Protein AF-A0A935YF62-F1 (afdb_monomer_lite)

Secondary structure (DSSP, 8-state):
-PPP---HHHHHHHHHHHHHHHHHHHHHTT--HHHHHHHHHHHHHHHHHHHH-HHHHHHHHHHHHHHHHTTTTS------

Structure (mmCIF, N/CA/C/O backbone):
data_AF-A0A935YF62-F1
#
_entry.id   AF-A0A935YF62-F1
#
loop_
_atom_site.group_PDB
_atom_site.id
_atom_site.type_symbol
_atom_site.label_atom_id
_atom_site.label_alt_id
_atom_site.label_comp_id
_atom_site.label_asym_id
_atom_site.label_entity_id
_atom_site.label_seq_id
_atom_site.pdbx_PDB_ins_code
_atom_site.Cartn_x
_atom_site.Cartn_y
_atom_site.Cartn_z
_atom_site.occupancy
_atom_site.B_iso_or_equiv
_atom_site.auth_seq_id
_atom_site.auth_comp_id
_atom_site.auth_asym_id
_atom_site.auth_atom_id
_atom_site.pdbx_PDB_model_num
ATOM 1 N N . MET A 1 1 ? 15.173 22.906 5.592 1.00 35.50 1 MET A N 1
ATOM 2 C CA . MET A 1 1 ? 13.943 23.665 5.292 1.00 35.50 1 MET A CA 1
ATOM 3 C C . MET A 1 1 ? 12.900 22.648 4.869 1.00 35.50 1 MET A C 1
ATOM 5 O O . MET A 1 1 ? 13.093 22.028 3.833 1.00 35.50 1 MET A O 1
ATOM 9 N N . SER A 1 2 ? 11.892 22.384 5.700 1.00 47.56 2 SER A N 1
ATOM 10 C CA . SER A 1 2 ? 10.784 21.499 5.319 1.00 47.56 2 SER A CA 1
ATOM 11 C C . SER A 1 2 ? 9.874 22.262 4.365 1.00 47.56 2 SER A C 1
ATOM 13 O O . SER A 1 2 ? 9.510 23.401 4.659 1.00 47.56 2 SER A O 1
ATOM 15 N N . ALA A 1 3 ? 9.572 21.672 3.209 1.00 54.88 3 ALA A N 1
ATOM 16 C CA . ALA A 1 3 ? 8.609 22.224 2.265 1.00 54.88 3 ALA A CA 1
ATOM 17 C C . ALA A 1 3 ? 7.255 22.465 2.973 1.00 54.88 3 ALA A C 1
ATOM 19 O O . ALA A 1 3 ? 6.939 21.734 3.919 1.00 54.88 3 ALA A O 1
ATOM 20 N N . PRO A 1 4 ? 6.479 23.491 2.572 1.00 57.03 4 PRO A N 1
ATOM 21 C CA . PRO A 1 4 ? 5.153 23.734 3.139 1.00 57.03 4 PRO A CA 1
ATOM 22 C C . PRO A 1 4 ? 4.283 22.473 3.014 1.00 57.03 4 PRO A C 1
ATOM 24 O O . PRO A 1 4 ? 4.488 21.702 2.072 1.00 57.03 4 PRO A O 1
ATOM 27 N N . PRO A 1 5 ? 3.334 22.235 3.939 1.00 56.47 5 PRO A N 1
ATOM 28 C CA . PRO A 1 5 ? 2.458 21.081 3.838 1.00 56.47 5 PRO A CA 1
ATOM 29 C C . PRO A 1 5 ? 1.644 21.213 2.550 1.00 56.47 5 PRO A C 1
ATOM 31 O O . PRO A 1 5 ? 0.802 22.099 2.417 1.00 56.47 5 PRO A O 1
ATOM 34 N N . THR A 1 6 ? 1.947 20.352 1.584 1.00 68.62 6 THR A N 1
ATOM 35 C CA . THR A 1 6 ? 1.111 20.097 0.412 1.00 68.62 6 THR A CA 1
ATOM 36 C C . THR A 1 6 ? -0.304 19.773 0.890 1.00 68.62 6 THR A C 1
ATOM 38 O O . THR A 1 6 ? -0.463 19.177 1.958 1.00 68.62 6 THR A O 1
ATOM 41 N N . THR A 1 7 ? -1.338 20.178 0.150 1.00 80.06 7 THR A N 1
ATOM 42 C CA . THR A 1 7 ? -2.720 19.798 0.493 1.00 80.06 7 THR A CA 1
ATOM 43 C C . THR A 1 7 ? -2.849 18.269 0.553 1.00 80.06 7 THR A C 1
ATOM 45 O O . THR A 1 7 ? -2.022 17.564 -0.025 1.00 80.06 7 THR A O 1
ATOM 48 N N . ASP A 1 8 ? -3.861 17.724 1.236 1.00 81.50 8 ASP A N 1
ATOM 49 C CA . ASP A 1 8 ? -4.064 16.263 1.296 1.00 81.50 8 ASP A CA 1
ATOM 50 C C . ASP A 1 8 ? -4.102 15.624 -0.105 1.00 81.50 8 ASP A C 1
ATOM 52 O O . ASP A 1 8 ? -3.619 14.509 -0.303 1.00 81.50 8 ASP A O 1
ATOM 56 N N . GLU A 1 9 ? -4.644 16.344 -1.089 1.00 81.75 9 GLU A N 1
ATOM 57 C CA . GLU A 1 9 ? -4.664 15.937 -2.492 1.00 81.75 9 GLU A CA 1
ATOM 58 C C . GLU A 1 9 ? -3.260 15.944 -3.113 1.00 81.75 9 GLU A C 1
ATOM 60 O O . GLU A 1 9 ? -2.844 14.944 -3.702 1.00 81.75 9 GLU A O 1
ATOM 65 N N . ASP A 1 10 ? -2.491 17.018 -2.921 1.00 82.69 10 ASP A N 1
ATOM 66 C CA . ASP A 1 10 ? -1.121 17.114 -3.431 1.00 82.69 10 ASP A CA 1
ATOM 67 C C . ASP A 1 10 ? -0.191 16.074 -2.788 1.00 82.69 10 ASP A C 1
ATOM 69 O O . ASP A 1 10 ? 0.662 15.500 -3.463 1.00 82.69 10 ASP A O 1
ATOM 73 N N . GLN A 1 11 ? -0.367 15.791 -1.493 1.00 83.62 11 GLN A N 1
ATOM 74 C CA . GLN A 1 11 ? 0.374 14.737 -0.796 1.00 83.62 11 GLN A CA 1
ATOM 75 C C . GLN A 1 11 ? 0.074 13.368 -1.407 1.00 83.62 11 GLN A C 1
ATOM 77 O O . GLN A 1 11 ? 0.999 12.609 -1.694 1.00 83.62 11 GLN A O 1
ATOM 82 N N . ARG A 1 12 ? -1.207 13.061 -1.657 1.00 84.44 12 ARG A N 1
ATOM 83 C CA . ARG A 1 12 ? -1.605 11.806 -2.311 1.00 84.44 12 ARG A CA 1
ATOM 84 C C . ARG A 1 12 ? -1.004 11.706 -3.704 1.00 84.44 12 ARG A C 1
ATOM 86 O O . ARG A 1 12 ? -0.416 10.677 -4.026 1.00 84.44 12 ARG A O 1
ATOM 93 N N . LYS A 1 13 ? -1.111 12.766 -4.508 1.00 86.19 13 LYS A N 1
ATOM 94 C CA . LYS A 1 13 ? -0.561 12.803 -5.866 1.00 86.19 13 LYS A CA 1
ATOM 95 C C . LYS A 1 13 ? 0.950 12.571 -5.868 1.00 86.19 13 LYS A C 1
ATOM 97 O O . LYS A 1 13 ? 1.424 11.709 -6.602 1.00 86.19 13 LYS A O 1
ATOM 102 N N . LEU A 1 14 ? 1.684 13.267 -5.001 1.00 87.81 14 LEU A N 1
ATOM 103 C CA . LEU A 1 14 ? 3.128 13.094 -4.860 1.00 87.81 14 LEU A CA 1
ATOM 104 C C . LEU A 1 14 ? 3.488 11.660 -4.447 1.00 87.81 14 LEU A C 1
ATOM 106 O O . LEU A 1 14 ? 4.379 11.054 -5.039 1.00 87.81 14 LEU A O 1
ATOM 110 N N . CYS A 1 15 ? 2.775 11.085 -3.475 1.00 87.25 15 CYS A N 1
ATOM 111 C CA . CYS A 1 15 ? 2.976 9.693 -3.076 1.00 87.25 15 CYS A CA 1
ATOM 112 C C . CYS A 1 15 ? 2.728 8.720 -4.236 1.00 87.25 15 CYS A C 1
ATOM 114 O O . CYS A 1 15 ? 3.523 7.800 -4.422 1.00 87.25 15 CYS A O 1
ATOM 116 N N . PHE A 1 16 ? 1.678 8.930 -5.035 1.00 86.75 16 PHE A N 1
ATOM 117 C CA . PHE A 1 16 ? 1.404 8.112 -6.219 1.00 86.75 16 PHE A CA 1
ATOM 118 C C . PHE A 1 16 ? 2.514 8.217 -7.268 1.00 86.75 16 PHE A C 1
ATOM 120 O O . PHE A 1 16 ? 2.959 7.195 -7.785 1.00 86.75 16 PHE A O 1
ATOM 127 N N . GLU A 1 17 ? 2.996 9.423 -7.567 1.00 90.75 17 GLU A N 1
ATOM 128 C CA . GLU A 1 17 ? 4.094 9.633 -8.519 1.00 90.75 17 GLU A CA 1
ATOM 129 C C . GLU A 1 17 ? 5.381 8.936 -8.056 1.00 90.75 17 GLU A C 1
ATOM 131 O O . GLU A 1 17 ? 5.999 8.194 -8.822 1.00 90.75 17 GLU A O 1
ATOM 136 N N . MET A 1 18 ? 5.749 9.104 -6.782 1.00 89.81 18 MET A N 1
ATOM 137 C CA . MET A 1 18 ? 6.919 8.446 -6.193 1.00 89.81 18 MET A CA 1
ATOM 138 C C . MET A 1 18 ? 6.790 6.920 -6.204 1.00 89.81 18 MET A C 1
ATOM 140 O O . MET A 1 18 ? 7.752 6.215 -6.515 1.00 89.81 18 MET A O 1
ATOM 144 N N . PHE A 1 19 ? 5.606 6.402 -5.877 1.00 89.56 19 PHE A N 1
ATOM 145 C CA . PHE A 1 19 ? 5.344 4.967 -5.861 1.00 89.56 19 PHE A CA 1
ATOM 146 C C . PHE A 1 19 ? 5.416 4.362 -7.267 1.00 89.56 19 PHE A C 1
ATOM 148 O O . PHE A 1 19 ? 6.062 3.334 -7.455 1.00 89.56 19 PHE A O 1
ATOM 155 N N . ASN A 1 20 ? 4.845 5.032 -8.270 1.00 89.44 20 ASN A N 1
ATOM 156 C CA . ASN A 1 20 ? 4.923 4.596 -9.664 1.00 89.44 20 ASN A CA 1
ATOM 157 C C . ASN A 1 20 ? 6.368 4.584 -10.183 1.00 89.44 20 ASN A C 1
ATOM 159 O O . ASN A 1 20 ? 6.772 3.625 -10.839 1.00 89.44 20 ASN A O 1
ATOM 163 N N . ALA A 1 21 ? 7.169 5.599 -9.845 1.00 93.38 21 ALA A N 1
ATOM 164 C CA . ALA A 1 21 ? 8.583 5.637 -10.215 1.00 93.38 21 ALA A CA 1
ATOM 165 C C . ALA A 1 21 ? 9.378 4.481 -9.578 1.00 93.38 21 ALA A C 1
ATOM 167 O O . ALA A 1 21 ? 10.202 3.851 -10.243 1.00 93.38 21 ALA A O 1
ATOM 168 N N . PHE A 1 22 ? 9.104 4.165 -8.306 1.00 91.94 22 PHE A N 1
ATOM 169 C CA . PHE A 1 22 ? 9.682 3.000 -7.631 1.00 91.94 22 PHE A CA 1
ATOM 170 C C . PHE A 1 22 ? 9.306 1.685 -8.333 1.00 91.94 22 PHE A C 1
ATOM 172 O O . PHE A 1 22 ? 10.178 0.849 -8.572 1.00 91.94 22 PHE A O 1
ATOM 179 N N . TRP A 1 23 ? 8.033 1.515 -8.700 1.00 92.94 23 TRP A N 1
ATOM 180 C CA . TRP A 1 23 ? 7.561 0.330 -9.423 1.00 92.94 23 TRP A CA 1
ATOM 181 C C . TRP A 1 23 ? 8.252 0.162 -10.771 1.00 92.94 23 TRP A C 1
ATOM 183 O O . TRP A 1 23 ? 8.717 -0.930 -11.098 1.00 92.94 23 TRP A O 1
ATOM 193 N N . GLU A 1 24 ? 8.347 1.244 -11.540 1.00 93.50 24 GLU A N 1
ATOM 194 C CA . GLU A 1 24 ? 8.983 1.230 -12.851 1.00 93.50 24 GLU A CA 1
ATOM 195 C C . GLU A 1 24 ? 10.476 0.873 -12.755 1.00 93.50 24 GLU A C 1
AT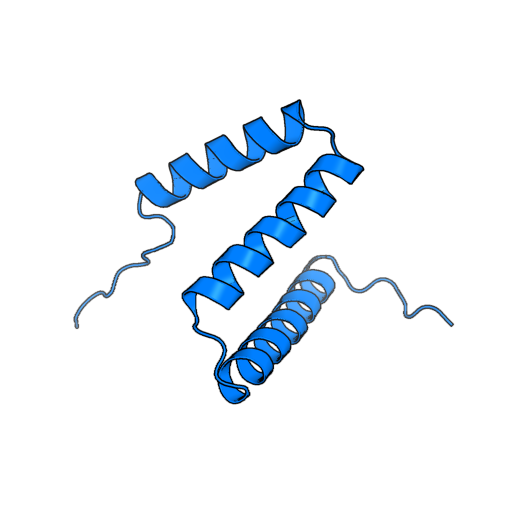OM 197 O O . GLU A 1 24 ? 10.965 0.044 -13.525 1.00 93.50 24 GLU A O 1
ATOM 202 N N . ASP A 1 25 ? 11.204 1.454 -11.797 1.00 94.81 25 ASP A N 1
ATOM 203 C CA . ASP A 1 25 ? 12.623 1.158 -11.572 1.00 94.81 25 ASP A CA 1
ATOM 204 C C . ASP A 1 25 ? 12.850 -0.299 -11.136 1.00 94.81 25 ASP A C 1
ATOM 206 O O . ASP A 1 25 ? 13.719 -0.986 -11.680 1.00 94.81 25 ASP A O 1
ATOM 210 N N . ALA A 1 26 ? 12.041 -0.808 -10.203 1.00 93.50 26 ALA A N 1
ATOM 211 C CA . ALA A 1 26 ? 12.130 -2.196 -9.756 1.00 93.50 26 ALA A CA 1
ATOM 212 C C . ALA A 1 2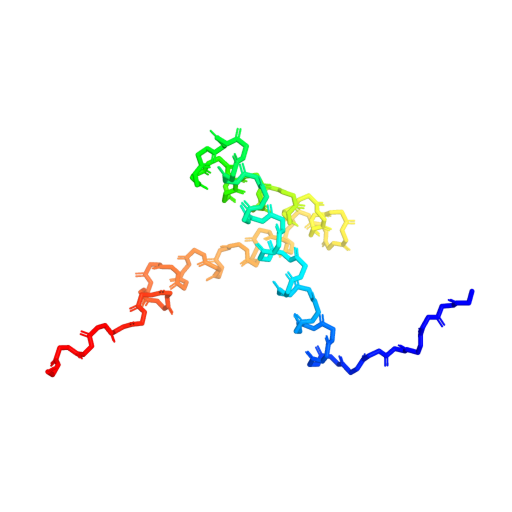6 ? 11.843 -3.182 -10.901 1.00 93.50 26 ALA A C 1
ATOM 214 O O . ALA A 1 26 ? 12.578 -4.157 -11.083 1.00 93.50 26 ALA A O 1
ATOM 215 N N . PHE A 1 27 ? 10.836 -2.894 -11.726 1.00 94.12 27 PHE A N 1
ATOM 216 C CA . PHE A 1 27 ? 10.519 -3.708 -12.896 1.00 94.12 27 PHE A CA 1
ATOM 217 C C . PHE A 1 27 ? 11.655 -3.698 -13.929 1.00 94.12 27 PHE A C 1
ATOM 219 O O . PHE A 1 27 ? 12.064 -4.756 -14.409 1.00 94.12 27 PHE A O 1
ATOM 226 N N . LYS A 1 28 ? 12.245 -2.528 -14.218 1.00 95.38 28 LYS A N 1
ATOM 227 C CA . LYS A 1 28 ? 13.412 -2.402 -15.117 1.00 95.38 28 LYS A CA 1
ATOM 228 C C . LYS A 1 28 ? 14.629 -3.194 -14.637 1.00 95.38 28 LYS A C 1
ATOM 230 O O . LYS A 1 28 ? 15.448 -3.607 -15.454 1.00 95.38 28 LYS A O 1
ATOM 235 N N . LYS A 1 29 ? 14.741 -3.438 -13.330 1.00 95.94 29 LYS A N 1
ATOM 236 C CA . LYS A 1 29 ? 15.786 -4.273 -12.715 1.00 95.94 29 LYS A CA 1
ATOM 237 C C . LYS A 1 29 ? 15.467 -5.773 -12.739 1.00 95.94 29 LYS A C 1
ATOM 239 O O . LYS A 1 29 ? 16.242 -6.563 -12.208 1.00 95.94 29 LYS A O 1
ATOM 244 N N . GLY A 1 30 ? 14.357 -6.172 -13.360 1.00 95.31 30 GLY A N 1
ATOM 245 C CA . GLY A 1 30 ? 13.946 -7.567 -13.504 1.00 95.31 30 GLY A CA 1
ATOM 246 C C . GLY A 1 30 ? 13.199 -8.128 -12.295 1.00 95.31 30 GLY A C 1
ATOM 247 O O . GLY A 1 30 ? 13.056 -9.345 -12.190 1.00 95.31 30 GLY A O 1
ATOM 248 N N . VAL A 1 31 ? 12.725 -7.277 -11.377 1.00 95.06 31 VAL A N 1
ATOM 249 C CA . VAL A 1 31 ? 11.900 -7.735 -10.253 1.00 95.06 31 VAL A CA 1
ATOM 250 C C . VAL A 1 31 ? 10.485 -8.039 -10.767 1.00 95.06 31 VAL A C 1
ATOM 252 O O . VAL A 1 31 ? 9.870 -7.170 -11.390 1.00 95.06 31 VAL A O 1
ATOM 255 N N . PRO A 1 32 ? 9.939 -9.244 -10.518 1.00 93.69 32 PRO A N 1
ATOM 256 C CA . PRO A 1 32 ? 8.577 -9.581 -10.922 1.00 93.69 32 PRO A CA 1
ATOM 257 C C . PRO A 1 32 ? 7.537 -8.655 -10.285 1.00 93.69 32 PRO A C 1
ATOM 259 O O . PRO A 1 32 ? 7.670 -8.270 -9.122 1.00 93.69 32 PRO A O 1
ATOM 262 N N . PHE A 1 33 ? 6.469 -8.356 -11.027 1.00 86.69 33 PHE A N 1
ATOM 263 C CA . PHE A 1 33 ? 5.377 -7.482 -10.579 1.00 86.69 33 PHE A CA 1
ATOM 264 C C . PHE A 1 33 ? 4.756 -7.964 -9.258 1.00 86.69 33 PHE A C 1
ATOM 266 O O . PHE A 1 33 ? 4.602 -7.174 -8.329 1.00 86.69 33 PHE A O 1
ATOM 273 N N . ASP A 1 34 ? 4.513 -9.272 -9.129 1.00 92.00 34 ASP A N 1
ATOM 274 C CA . ASP A 1 34 ? 3.975 -9.887 -7.908 1.00 92.00 34 ASP A CA 1
ATOM 275 C C . ASP A 1 34 ? 4.886 -9.664 -6.693 1.00 92.00 34 ASP A C 1
ATOM 277 O O . ASP A 1 34 ? 4.408 -9.409 -5.585 1.00 92.00 34 ASP A O 1
ATOM 281 N N . THR A 1 35 ? 6.208 -9.697 -6.895 1.00 93.25 35 THR A N 1
ATOM 282 C CA . THR A 1 35 ? 7.193 -9.428 -5.841 1.00 93.25 35 THR A CA 1
ATOM 283 C C . THR A 1 35 ? 7.142 -7.965 -5.407 1.00 93.25 35 THR A C 1
ATOM 285 O O . THR A 1 35 ? 7.115 -7.688 -4.208 1.00 93.25 35 THR A O 1
ATOM 288 N N . ILE A 1 36 ? 7.085 -7.024 -6.359 1.00 93.44 36 ILE A N 1
ATOM 289 C CA . ILE A 1 36 ? 6.979 -5.584 -6.066 1.00 93.44 36 ILE A CA 1
ATOM 290 C C . ILE A 1 36 ? 5.673 -5.298 -5.315 1.00 93.44 36 ILE A C 1
ATOM 292 O O . ILE A 1 36 ? 5.689 -4.615 -4.286 1.00 93.44 36 ILE A O 1
ATOM 296 N N . GLY A 1 37 ? 4.556 -5.862 -5.781 1.00 91.44 37 GLY A N 1
ATOM 297 C CA . GLY A 1 37 ? 3.243 -5.697 -5.162 1.00 91.44 37 GLY A CA 1
ATOM 298 C C . GLY A 1 37 ? 3.197 -6.246 -3.737 1.00 91.44 37 GLY A C 1
ATOM 299 O O . GLY A 1 37 ? 2.845 -5.521 -2.806 1.00 91.44 37 GLY A O 1
ATOM 300 N N . TH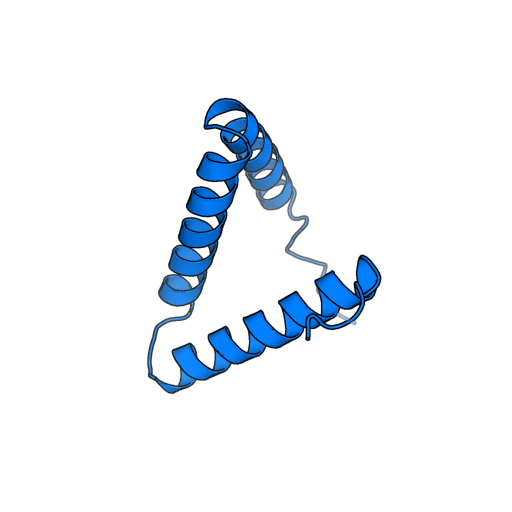R A 1 38 ? 3.642 -7.489 -3.538 1.00 92.31 38 THR A N 1
ATOM 301 C CA . THR A 1 38 ? 3.651 -8.143 -2.218 1.00 92.31 38 THR A CA 1
ATOM 302 C C . THR A 1 38 ? 4.535 -7.397 -1.219 1.00 92.31 38 THR A C 1
ATOM 304 O O . THR A 1 38 ? 4.144 -7.187 -0.066 1.00 92.31 38 THR A O 1
ATOM 307 N N . MET A 1 39 ? 5.713 -6.939 -1.654 1.00 93.19 39 MET A N 1
ATOM 308 C CA . MET A 1 39 ? 6.607 -6.143 -0.810 1.00 93.19 39 MET A CA 1
ATOM 309 C C . MET A 1 39 ? 6.007 -4.780 -0.465 1.00 93.19 39 MET A C 1
ATOM 311 O O . MET A 1 39 ? 6.117 -4.341 0.679 1.00 93.19 39 MET A O 1
ATOM 315 N N . SER A 1 40 ? 5.337 -4.131 -1.420 1.00 91.94 40 SER A N 1
ATOM 316 C CA . SER A 1 40 ? 4.687 -2.837 -1.196 1.00 91.94 40 SER A CA 1
ATOM 317 C C . SER A 1 40 ? 3.569 -2.937 -0.156 1.00 91.94 40 SER A C 1
ATOM 319 O O . SER A 1 40 ? 3.516 -2.130 0.772 1.00 91.94 40 SER A O 1
ATOM 321 N N . ILE A 1 41 ? 2.720 -3.967 -0.262 1.00 92.12 41 ILE A N 1
ATOM 322 C CA . ILE A 1 41 ? 1.666 -4.249 0.723 1.00 92.12 41 ILE A CA 1
ATOM 323 C C . ILE A 1 41 ? 2.290 -4.524 2.094 1.00 92.12 41 ILE A C 1
ATOM 325 O O . ILE A 1 41 ? 1.880 -3.932 3.089 1.00 92.12 41 ILE A O 1
ATOM 329 N N . SER A 1 42 ? 3.324 -5.366 2.150 1.00 93.31 42 SER A N 1
ATOM 330 C CA . SER A 1 42 ? 4.000 -5.705 3.408 1.00 93.31 42 SER A CA 1
ATOM 331 C C . SER A 1 42 ? 4.581 -4.467 4.101 1.00 93.31 42 SER A C 1
ATOM 333 O O . SER A 1 42 ? 4.378 -4.275 5.299 1.00 93.31 42 SER A O 1
ATOM 335 N N . ALA A 1 43 ? 5.256 -3.589 3.352 1.00 91.75 43 ALA A N 1
ATOM 336 C CA . ALA A 1 43 ? 5.804 -2.341 3.879 1.00 91.75 43 ALA A CA 1
ATOM 337 C C . ALA A 1 43 ? 4.710 -1.415 4.437 1.00 91.75 43 ALA A C 1
ATOM 339 O O . ALA A 1 43 ? 4.874 -0.851 5.522 1.00 91.75 43 ALA A O 1
ATOM 340 N N . ALA A 1 44 ? 3.579 -1.298 3.733 1.00 92.12 44 ALA A N 1
ATOM 341 C CA . ALA A 1 44 ? 2.433 -0.529 4.207 1.00 92.12 44 ALA A CA 1
ATOM 342 C C . ALA A 1 44 ? 1.866 -1.104 5.516 1.00 92.12 44 ALA A C 1
ATOM 344 O O . ALA A 1 44 ? 1.631 -0.353 6.461 1.00 92.12 44 ALA A O 1
ATOM 345 N N . LEU A 1 45 ? 1.721 -2.430 5.614 1.00 94.19 45 LEU A N 1
ATOM 346 C CA . LEU A 1 45 ? 1.238 -3.093 6.828 1.00 94.19 45 LEU A CA 1
ATOM 347 C C . LEU A 1 45 ? 2.163 -2.855 8.025 1.00 94.19 45 LEU A C 1
ATOM 349 O O . LEU A 1 45 ? 1.670 -2.539 9.104 1.00 94.19 45 LEU A O 1
ATOM 353 N N . PHE A 1 46 ? 3.488 -2.925 7.848 1.00 94.31 46 PHE A N 1
ATOM 354 C CA . PHE A 1 46 ? 4.428 -2.597 8.926 1.00 94.31 46 PHE A CA 1
ATOM 355 C C . PHE A 1 46 ? 4.237 -1.167 9.443 1.00 94.31 46 PHE A C 1
ATOM 357 O O . PHE A 1 46 ? 4.205 -0.950 10.655 1.00 94.31 46 PHE A O 1
ATOM 364 N N . ALA A 1 47 ? 4.076 -0.196 8.539 1.00 92.75 47 ALA A N 1
ATOM 365 C CA . ALA A 1 47 ? 3.857 1.197 8.914 1.00 92.75 47 ALA A CA 1
ATOM 366 C C . ALA A 1 47 ? 2.510 1.404 9.629 1.00 92.75 47 ALA A C 1
ATOM 368 O O . ALA A 1 47 ? 2.447 2.131 10.623 1.00 92.75 47 ALA A O 1
ATOM 369 N N .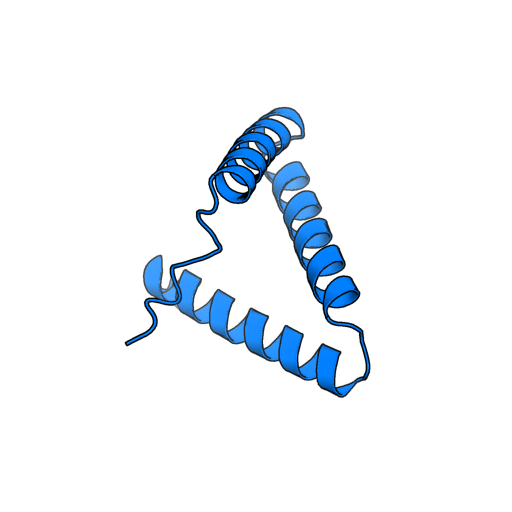 LEU A 1 48 ? 1.444 0.747 9.158 1.00 94.38 48 LEU A N 1
ATOM 370 C CA . LEU A 1 48 ? 0.118 0.820 9.772 1.00 94.38 48 LEU A CA 1
ATOM 371 C C . LEU A 1 48 ? 0.107 0.195 11.167 1.00 94.38 48 LEU A C 1
ATOM 373 O O . LEU A 1 48 ? -0.335 0.853 12.106 1.00 94.38 48 LEU A O 1
ATOM 377 N N . VAL A 1 49 ? 0.678 -1.002 11.335 1.00 96.31 49 VAL A N 1
ATOM 378 C CA . VAL A 1 49 ? 0.785 -1.657 12.648 1.00 96.31 49 VAL A CA 1
ATOM 379 C C . VAL A 1 49 ? 1.597 -0.798 13.615 1.00 96.31 49 VAL A C 1
ATOM 381 O O . VAL A 1 49 ? 1.180 -0.608 14.755 1.00 96.31 49 VAL A O 1
ATOM 384 N N . ALA A 1 50 ? 2.719 -0.226 13.168 1.00 95.06 50 ALA A N 1
ATOM 385 C CA . ALA A 1 50 ? 3.546 0.639 14.008 1.00 95.06 50 ALA A CA 1
ATOM 386 C C . ALA A 1 50 ? 2.817 1.920 14.454 1.00 95.06 50 ALA A C 1
ATOM 388 O O . ALA A 1 50 ? 3.061 2.412 15.554 1.00 95.06 50 ALA A O 1
ATOM 389 N N . LYS A 1 51 ? 1.931 2.466 13.612 1.00 95.88 51 LYS A N 1
ATOM 390 C CA . LYS A 1 51 ? 1.214 3.720 13.881 1.00 95.88 51 LYS A CA 1
ATOM 391 C C . LYS A 1 51 ? -0.106 3.528 14.633 1.00 95.88 51 LYS A C 1
ATOM 393 O O . LYS A 1 51 ? -0.451 4.364 15.463 1.00 95.88 51 LYS A O 1
ATOM 398 N N . HIS A 1 52 ? -0.852 2.472 14.319 1.00 94.69 52 HIS A N 1
ATOM 399 C CA . HIS A 1 52 ? -2.246 2.275 14.737 1.00 94.69 52 HIS A CA 1
ATOM 400 C C . HIS A 1 52 ? -2.474 1.008 15.573 1.00 94.69 52 HIS A C 1
ATOM 402 O O . HIS A 1 52 ? -3.568 0.821 16.107 1.00 94.69 52 HIS A O 1
ATOM 408 N N . GLY A 1 53 ? -1.461 0.149 15.708 1.00 95.75 53 GLY A N 1
ATOM 409 C CA . GLY A 1 53 ? -1.566 -1.137 16.389 1.00 95.75 53 GLY A CA 1
ATOM 410 C C . GLY A 1 53 ? -2.157 -2.243 15.512 1.00 95.75 53 GLY A C 1
ATOM 411 O O . GLY A 1 53 ? -2.693 -2.009 14.425 1.00 95.75 53 GLY A O 1
ATOM 412 N N . THR A 1 54 ? -2.030 -3.479 15.993 1.00 96.44 54 THR A N 1
ATOM 413 C CA . THR A 1 54 ? -2.403 -4.687 15.245 1.00 96.44 54 THR A CA 1
ATOM 414 C C . THR A 1 54 ? -3.906 -4.795 14.998 1.00 96.44 54 THR A C 1
ATOM 416 O O . THR A 1 54 ? -4.300 -5.139 13.891 1.00 96.44 54 THR A O 1
ATOM 419 N N . GLU A 1 55 ? -4.738 -4.484 15.996 1.00 97.00 55 GLU A N 1
ATOM 420 C CA . GLU A 1 55 ? -6.202 -4.619 15.914 1.00 97.00 55 GLU A CA 1
ATOM 421 C C . GLU A 1 55 ? -6.798 -3.669 14.868 1.00 97.00 55 GLU A C 1
ATOM 423 O O . GLU A 1 55 ? -7.359 -4.129 13.878 1.00 97.00 55 GLU A O 1
ATOM 428 N N . THR A 1 56 ? -6.538 -2.364 14.995 1.00 94.25 56 THR A N 1
ATOM 429 C CA . THR A 1 56 ? -6.968 -1.342 14.024 1.00 94.25 56 THR A CA 1
ATOM 430 C C . THR A 1 56 ? -6.495 -1.652 12.601 1.00 94.25 56 THR A C 1
ATOM 432 O O . THR A 1 56 ? -7.216 -1.449 11.627 1.00 94.25 56 THR A O 1
ATOM 435 N N . THR A 1 57 ? -5.261 -2.148 12.458 1.00 94.94 57 THR A N 1
ATOM 436 C CA . THR A 1 57 ? -4.728 -2.506 11.137 1.00 94.94 57 THR A CA 1
ATOM 437 C C . THR A 1 57 ? -5.430 -3.738 10.571 1.00 94.94 57 THR A C 1
ATOM 439 O O . THR A 1 57 ? -5.691 -3.786 9.373 1.00 94.94 57 THR A O 1
ATOM 442 N N . ALA A 1 58 ? -5.760 -4.726 11.407 1.00 95.94 58 ALA A N 1
ATOM 443 C CA . ALA A 1 58 ? -6.488 -5.914 10.978 1.00 95.94 58 ALA A CA 1
ATOM 444 C C . ALA A 1 58 ? -7.903 -5.569 10.495 1.00 95.94 58 ALA A C 1
ATOM 446 O O . ALA A 1 58 ? -8.308 -6.073 9.451 1.00 95.94 58 ALA A O 1
ATOM 447 N N . GLU A 1 59 ? -8.618 -4.681 11.192 1.00 95.00 59 GLU A N 1
ATOM 448 C CA . GLU A 1 59 ? -9.928 -4.177 10.752 1.00 95.00 59 GLU A CA 1
ATOM 449 C C . GLU A 1 59 ? -9.830 -3.491 9.383 1.00 95.00 59 GLU A C 1
ATOM 451 O O . GLU A 1 59 ? -10.545 -3.857 8.452 1.00 95.00 59 GLU A O 1
ATOM 456 N N . PHE A 1 60 ? -8.859 -2.587 9.211 1.00 92.00 60 PHE A N 1
ATOM 457 C CA . PHE A 1 60 ? -8.612 -1.932 7.923 1.00 92.00 60 PHE A CA 1
ATOM 458 C C . PHE A 1 60 ? -8.336 -2.937 6.790 1.00 92.00 60 PHE A C 1
ATOM 460 O O . PHE A 1 60 ? -8.826 -2.785 5.670 1.00 92.00 60 PHE A O 1
ATOM 467 N N . VAL A 1 61 ? -7.558 -3.987 7.066 1.00 94.44 61 VAL A N 1
ATOM 468 C CA . VAL A 1 61 ? -7.260 -5.033 6.077 1.00 94.44 61 VAL A CA 1
ATOM 469 C C . VAL A 1 61 ? -8.495 -5.873 5.752 1.00 94.44 61 VAL A C 1
ATOM 471 O O . VAL A 1 61 ? -8.661 -6.263 4.599 1.00 94.44 61 VAL A O 1
ATOM 474 N N . GLN A 1 62 ? -9.376 -6.144 6.718 1.00 94.38 62 GLN A N 1
ATOM 475 C CA . GLN A 1 62 ? -10.624 -6.871 6.461 1.00 94.38 62 GLN A CA 1
ATOM 476 C C . GLN A 1 62 ? -11.541 -6.101 5.506 1.00 94.38 62 GLN A C 1
ATOM 478 O O . GLN A 1 62 ? -12.080 -6.698 4.570 1.00 94.38 62 GLN A O 1
ATOM 483 N N . ASP A 1 63 ? -11.651 -4.784 5.679 1.00 91.25 63 ASP A N 1
ATOM 484 C CA . ASP A 1 63 ? -12.394 -3.927 4.752 1.00 91.25 63 ASP A CA 1
ATOM 485 C C . ASP A 1 63 ? -11.771 -3.942 3.350 1.00 91.25 63 ASP A C 1
ATOM 487 O O . ASP A 1 63 ? -12.481 -4.063 2.351 1.00 91.25 63 ASP A O 1
ATOM 491 N N . LEU A 1 64 ? -10.437 -3.911 3.259 1.00 90.56 64 LEU A N 1
ATOM 492 C CA . LEU A 1 64 ? -9.740 -4.012 1.977 1.00 90.56 64 LEU A CA 1
ATOM 493 C C . LEU A 1 64 ? -10.004 -5.355 1.280 1.00 90.56 64 LEU A C 1
ATOM 495 O O . LEU A 1 64 ? -10.275 -5.383 0.079 1.00 90.56 64 LEU A O 1
ATOM 499 N N . VAL A 1 65 ? -9.953 -6.467 2.021 1.00 92.81 65 VAL A N 1
ATOM 500 C CA . VAL A 1 65 ? -10.284 -7.802 1.495 1.00 92.81 65 VAL A CA 1
ATOM 501 C C . VAL A 1 65 ? -11.706 -7.812 0.947 1.00 92.81 65 VAL A C 1
ATOM 503 O O . VAL A 1 65 ? -11.927 -8.302 -0.160 1.00 92.81 65 VAL A O 1
ATOM 506 N N . LYS A 1 66 ? -12.658 -7.226 1.677 1.00 93.62 66 LYS A N 1
ATOM 507 C CA . LYS A 1 66 ? -14.040 -7.099 1.217 1.00 93.62 66 LYS A CA 1
ATOM 508 C C . LYS A 1 66 ? -14.124 -6.313 -0.095 1.00 93.62 66 LYS A C 1
ATOM 510 O O . LYS A 1 66 ? -14.716 -6.821 -1.041 1.00 93.62 66 LYS A O 1
ATOM 515 N N . SER A 1 67 ? -13.477 -5.151 -0.202 1.00 89.31 67 SER A N 1
ATOM 516 C CA . SER A 1 67 ? -13.448 -4.361 -1.443 1.00 89.31 67 SER A CA 1
ATOM 517 C C . SER A 1 67 ? -12.863 -5.125 -2.638 1.00 89.31 67 SER A C 1
ATOM 519 O O . SER A 1 67 ? -13.364 -4.992 -3.753 1.00 89.31 67 SER A O 1
ATOM 521 N N . ILE A 1 68 ? -11.826 -5.944 -2.428 1.00 88.94 68 ILE A N 1
ATOM 522 C CA . ILE A 1 68 ? -11.25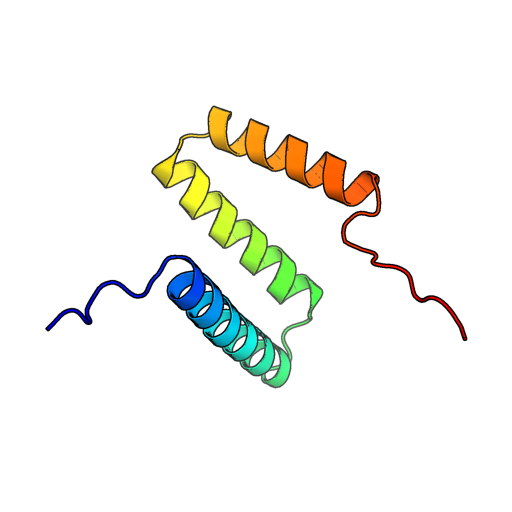3 -6.800 -3.482 1.00 88.94 68 ILE A CA 1
ATOM 523 C C . ILE A 1 68 ? -12.263 -7.857 -3.935 1.00 88.94 68 ILE A C 1
ATOM 525 O O . ILE A 1 68 ? -12.469 -8.033 -5.132 1.00 88.94 68 ILE A O 1
ATOM 529 N N . LEU A 1 69 ? -12.903 -8.546 -2.988 1.00 91.38 69 LEU A N 1
ATOM 530 C CA . LEU A 1 69 ? -13.891 -9.588 -3.283 1.00 91.38 69 LEU A CA 1
ATOM 531 C C . LEU A 1 69 ? -15.174 -9.031 -3.917 1.00 91.38 69 LEU A C 1
ATOM 533 O O . LEU A 1 69 ? -15.843 -9.738 -4.664 1.00 91.38 69 LEU A O 1
ATOM 537 N N . GLU A 1 70 ? -15.500 -7.772 -3.638 1.00 92.81 70 GLU A N 1
ATOM 538 C CA . GLU A 1 70 ? -16.604 -7.028 -4.252 1.00 92.81 70 GLU A CA 1
ATOM 539 C C . GLU A 1 70 ? -16.248 -6.425 -5.623 1.00 92.81 70 GLU A C 1
ATOM 541 O O . GLU A 1 70 ? -17.017 -5.622 -6.148 1.00 92.81 70 GLU A O 1
ATOM 546 N N . ASP A 1 71 ? -15.109 -6.802 -6.217 1.00 85.94 71 ASP A N 1
ATOM 547 C CA . ASP A 1 71 ? -14.693 -6.387 -7.566 1.00 85.94 71 ASP A CA 1
ATOM 548 C C . ASP A 1 71 ? -14.443 -4.865 -7.696 1.00 85.94 71 ASP A C 1
ATOM 550 O O . ASP A 1 71 ? -14.427 -4.303 -8.790 1.00 85.94 71 ASP A O 1
ATOM 554 N N . GLN A 1 72 ? -14.208 -4.158 -6.580 1.00 85.50 72 GLN A N 1
ATOM 555 C CA . GLN A 1 72 ? -14.075 -2.690 -6.577 1.00 85.50 72 GLN A CA 1
ATOM 556 C C . GLN A 1 72 ? -12.782 -2.184 -7.241 1.00 85.50 72 GLN A C 1
ATOM 558 O O . GLN A 1 72 ? -12.680 -1.007 -7.590 1.00 85.50 72 GLN A O 1
ATOM 563 N N . PHE A 1 73 ? -11.785 -3.053 -7.419 1.00 80.38 73 PHE A N 1
ATOM 564 C CA . PHE A 1 73 ? -10.503 -2.726 -8.063 1.00 80.38 73 PHE A CA 1
ATOM 565 C C . PHE A 1 73 ? -10.446 -3.139 -9.537 1.00 80.38 73 PHE A C 1
ATOM 567 O O . PHE A 1 73 ? -9.483 -2.844 -10.244 1.00 80.38 73 PHE A O 1
ATOM 574 N N . THR A 1 74 ? -11.499 -3.785 -10.015 1.00 77.44 74 THR A N 1
ATOM 575 C CA . THR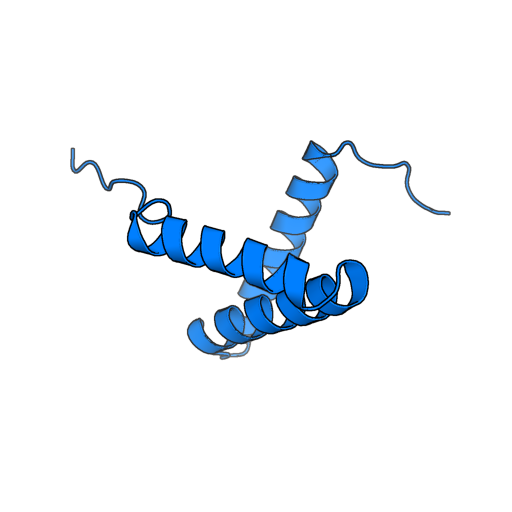 A 1 74 ? -11.658 -4.333 -11.358 1.00 77.44 74 THR A CA 1
ATOM 576 C C . THR A 1 74 ? -12.657 -3.443 -12.089 1.00 77.44 74 THR A C 1
ATOM 578 O O . THR A 1 74 ? -13.748 -3.843 -12.474 1.00 77.44 74 THR A O 1
ATOM 581 N N . SER A 1 75 ? -12.316 -2.160 -12.249 1.00 59.22 75 SER A N 1
ATOM 582 C CA . SER A 1 75 ? -13.210 -1.220 -12.926 1.00 59.22 75 SER A CA 1
ATOM 583 C C . SER A 1 75 ? -13.368 -1.597 -14.405 1.00 59.22 75 SER A C 1
ATOM 585 O O . SER A 1 75 ? -12.482 -1.373 -15.227 1.00 59.22 75 SER A O 1
ATOM 587 N N . VAL A 1 76 ? -14.509 -2.231 -14.687 1.00 55.12 76 VAL A N 1
ATOM 588 C CA . VAL A 1 76 ? -15.296 -2.302 -15.924 1.00 55.12 76 VAL A CA 1
ATOM 589 C C . VAL A 1 76 ? -14.530 -1.919 -17.196 1.00 55.12 76 VAL A C 1
ATOM 591 O O . VAL A 1 76 ? -14.572 -0.776 -17.658 1.00 55.12 76 VAL A O 1
ATOM 594 N N . ARG A 1 77 ? -13.953 -2.921 -17.867 1.00 46.38 77 ARG A N 1
ATOM 595 C CA . ARG A 1 77 ? -13.811 -2.863 -19.324 1.00 46.38 77 ARG A CA 1
ATOM 596 C C . ARG A 1 77 ? -15.231 -2.872 -19.899 1.00 46.38 77 ARG A C 1
ATOM 598 O O . ARG A 1 77 ? -15.814 -3.924 -20.128 1.00 46.38 77 ARG A O 1
ATOM 605 N N . LYS A 1 78 ? -15.841 -1.694 -20.045 1.00 46.75 78 LYS A N 1
ATOM 606 C CA . LYS A 1 78 ? -16.994 -1.528 -20.929 1.00 46.75 78 LYS A CA 1
ATOM 607 C C . LYS A 1 78 ? -16.422 -1.636 -22.331 1.00 46.75 78 LYS A C 1
ATOM 609 O O . LYS A 1 78 ? -15.875 -0.668 -22.851 1.00 46.75 78 LYS A O 1
ATOM 614 N N . ASP A 1 79 ? -16.463 -2.847 -22.868 1.00 48.91 79 ASP A N 1
ATOM 615 C CA . ASP A 1 79 ? -16.275 -3.076 -24.289 1.00 48.91 79 ASP A CA 1
ATOM 616 C C . ASP A 1 79 ? -17.290 -2.196 -25.038 1.00 48.91 79 ASP A C 1
ATOM 618 O O . ASP A 1 79 ? -18.500 -2.387 -24.907 1.00 48.91 79 ASP A O 1
ATOM 622 N N . ASN A 1 80 ? -16.780 -1.199 -25.760 1.00 39.22 80 ASN A N 1
ATOM 623 C CA . ASN A 1 80 ? -17.457 -0.510 -26.854 1.00 39.22 80 ASN A CA 1
ATOM 624 C C . ASN A 1 80 ? -16.567 -0.648 -28.086 1.00 39.22 80 ASN A C 1
ATOM 626 O O . ASN A 1 80 ? -15.372 -0.286 -27.971 1.00 39.22 80 ASN A O 1
#

pLDDT: mean 85.23, std 15.22, range [35.5, 97.0]

Sequence (80 aa):
MSAPPTTDEDQRKLCFEMFNAFWEDAFKKGVPFDTIGTMSISAALFALVAKHGTETTAEFVQDLVKSILEDQFTSVRKDN

Radius of gyration: 16.0 Å; chains: 1; bounding box: 33×34×43 Å

Foldseek 3Di:
DDDDDDPPVRVVVVVVVVLVVVQVVCVVVVNDNVRSVVVVVVVVLVVCCVVPNDVVSVVVVVVVVVCVVVCVVVPDPPPD